Protein AF-B4X9J7-F1 (afdb_monomer)

Secondary structure (DSSP, 8-state):
----PPP--HHHHHHHHHHHHHHHHHHHHTT-HHHHHHHHHHHHTT-BTTTTB-SSSSGGGSHHHHTSGGGTTHHHHHHHHHHHHTT-TTS-HHHHHHHHHHHHHHHTT-

InterPro domains:
  IPR002016 Haem peroxidase [PF00141] (25-110)
  IPR002016 Haem peroxidase [PR00458] (33-47)
  IPR002016 Haem peroxidase [PR00458] (91-108)
  IPR002207 Class I peroxidase [PR00459] (12-32)
  IPR002207 Class I peroxidase [PR00459] (33-48)
  IPR002207 Class I peroxidase [PR00459] (51-61)
  IPR002207 Class I peroxidase [PR00459] (65-89)
  IPR002207 Class I peroxidase [PR00459] (90-108)
  IPR010255 Haem peroxidase superfamily [SSF48113] (8-109)
  IPR019794 Peroxidase, active site [PS00436] (33-44)
  IPR044831 Heme-binding peroxidase Ccp1-like [PTHR31356] (9-110)

Mean predicted aligned error: 2.13 Å

Organism: Arnebia euchroma (NCBI:txid373122)

Solvent-accessible surface area (backbone atoms only — not comparable to full-atom values): 6336 Å² total; per-residue (Å²): 134,85,90,82,82,82,88,74,56,72,67,55,53,56,47,50,57,54,48,52,56,52,47,46,53,50,34,62,76,65,71,38,28,72,52,31,31,47,46,26,47,62,30,36,69,52,50,38,84,90,79,69,41,70,26,58,71,42,56,62,80,38,70,74,54,42,65,37,78,92,36,66,71,46,65,56,45,50,64,70,44,42,78,61,47,68,76,39,77,85,58,50,59,24,58,51,41,45,48,39,18,54,41,24,42,46,77,72,74,96

Sequence (110 aa):
MGKSYPTVSEEYLKAIDKAKRKLRGLIAEKNCAPLMLRLGWHSAGTYDQATKTGGPFGTMRLKSELGHGANSGVDIAIRLLEPIKEQFPTISYADFYQLAGVVAVEVTGG

Radius of gyration: 14.02 Å; Cα contacts (8 Å, |Δi|>4): 116; chains: 1; bounding box: 38×29×34 Å

Foldseek 3Di:
DDDDDDDDDPVQVVLLVVLLVVLLVLCVVVVCLVLLLVLLCLQAVQADPVVRDGGLQLCCCPPVNCPPPSNVPNVVVCVSCVVSVVVRVPDGSSVSSNSSSVSSVVSVPD

Structure (mmCIF, N/CA/C/O backbone):
data_AF-B4X9J7-F1
#
_entry.id   AF-B4X9J7-F1
#
loop_
_atom_site.group_PDB
_atom_site.id
_atom_site.type_symbol
_atom_site.label_atom_id
_atom_site.label_alt_id
_atom_site.label_comp_id
_atom_site.label_asym_id
_atom_site.label_entity_id
_atom_site.label_seq_id
_atom_site.pdbx_PDB_ins_code
_atom_site.Cartn_x
_atom_site.Cartn_y
_atom_site.Cartn_z
_atom_site.occupancy
_atom_site.B_iso_or_equiv
_atom_site.auth_seq_id
_atom_site.auth_comp_id
_atom_site.auth_asym_id
_atom_site.auth_atom_id
_atom_site.pdbx_PDB_model_num
ATOM 1 N N . MET A 1 1 ? 19.877 -2.628 14.778 1.00 62.12 1 MET A N 1
ATOM 2 C CA . MET A 1 1 ? 19.208 -1.399 15.267 1.00 62.12 1 MET A CA 1
ATOM 3 C C . MET A 1 1 ? 17.717 -1.697 15.382 1.00 62.12 1 MET A C 1
ATOM 5 O O . MET A 1 1 ? 17.168 -2.233 14.425 1.00 62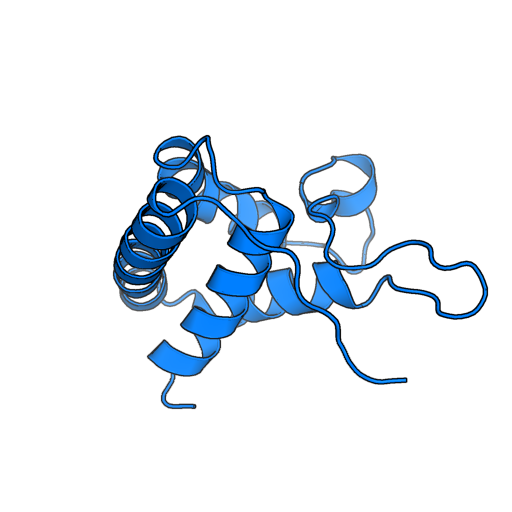.12 1 MET A O 1
ATOM 9 N N . GLY A 1 2 ? 17.099 -1.468 16.544 1.00 87.94 2 GLY A N 1
ATOM 10 C CA . GLY A 1 2 ? 15.670 -1.744 16.760 1.00 87.94 2 GLY A CA 1
ATOM 11 C C . GLY A 1 2 ? 14.765 -0.795 15.968 1.00 87.94 2 GLY A C 1
ATOM 12 O O . GLY A 1 2 ? 15.197 0.286 15.568 1.00 87.94 2 GLY A O 1
ATOM 13 N N . LYS A 1 3 ? 13.518 -1.204 15.711 1.00 94.06 3 LYS A N 1
ATOM 14 C CA . LYS A 1 3 ? 12.501 -0.331 15.106 1.00 94.06 3 LYS A CA 1
ATOM 15 C C . LYS A 1 3 ? 11.981 0.646 16.167 1.00 94.06 3 LYS A C 1
ATOM 17 O O . LYS A 1 3 ? 11.686 0.226 17.279 1.00 94.06 3 LYS A O 1
ATOM 22 N N . SER A 1 4 ? 11.852 1.921 15.807 1.00 97.38 4 SER A N 1
ATOM 23 C CA . SER A 1 4 ? 11.126 2.931 16.583 1.00 97.38 4 SER A CA 1
ATOM 24 C C . SER A 1 4 ? 9.952 3.395 15.730 1.00 97.38 4 SER A C 1
ATOM 26 O O . SER A 1 4 ? 10.157 4.048 14.706 1.00 97.38 4 SER A O 1
ATOM 28 N N . TYR A 1 5 ? 8.744 2.949 16.070 1.00 97.69 5 TYR A N 1
ATOM 29 C CA . TYR A 1 5 ? 7.545 3.246 15.287 1.00 97.69 5 TYR A CA 1
ATOM 30 C C . TYR A 1 5 ? 7.013 4.647 15.630 1.00 97.69 5 TYR A C 1
ATOM 32 O O . TYR A 1 5 ? 7.034 5.022 16.803 1.00 97.69 5 TYR A O 1
ATOM 40 N N . PRO A 1 6 ? 6.539 5.429 14.643 1.00 97.50 6 PRO A N 1
ATOM 41 C CA . PRO A 1 6 ? 5.976 6.749 14.900 1.00 97.50 6 PRO A CA 1
ATOM 42 C C . PRO A 1 6 ? 4.619 6.649 15.606 1.00 97.50 6 PRO A C 1
ATOM 44 O O . PRO A 1 6 ? 3.835 5.733 15.351 1.00 97.50 6 PRO A O 1
ATOM 47 N N . THR A 1 7 ? 4.310 7.636 16.444 1.00 98.19 7 THR A N 1
ATOM 48 C CA . THR A 1 7 ? 2.957 7.819 16.979 1.00 98.19 7 THR A CA 1
ATOM 49 C C . THR A 1 7 ? 2.056 8.418 15.901 1.00 98.19 7 THR A C 1
ATOM 51 O O . THR A 1 7 ? 2.441 9.367 15.219 1.00 98.19 7 THR A O 1
ATOM 54 N N . VAL A 1 8 ? 0.838 7.895 15.773 1.00 98.25 8 VAL A N 1
ATOM 55 C CA . VAL A 1 8 ? -0.220 8.431 14.903 1.00 98.25 8 VAL A CA 1
ATOM 56 C C . VAL A 1 8 ? -1.457 8.767 15.735 1.00 98.25 8 VAL A C 1
ATOM 58 O O . VAL A 1 8 ? -1.575 8.333 16.881 1.00 98.25 8 VAL A O 1
ATOM 61 N N . SER A 1 9 ? -2.382 9.552 15.183 1.00 98.50 9 SER A N 1
ATOM 62 C CA . SER A 1 9 ? -3.618 9.909 15.886 1.00 98.50 9 SER A CA 1
ATOM 63 C C . SER A 1 9 ? -4.543 8.701 16.074 1.00 98.50 9 SER A C 1
ATOM 65 O O . SER A 1 9 ? -4.520 7.742 15.298 1.00 98.50 9 SER A O 1
ATOM 67 N N . GLU A 1 10 ? -5.435 8.767 17.064 1.00 98.38 10 GLU A N 1
ATOM 68 C CA . GLU A 1 10 ? -6.483 7.750 17.238 1.00 98.38 10 GLU A CA 1
ATOM 69 C C . GLU A 1 10 ? -7.388 7.615 16.009 1.00 98.38 10 GLU A C 1
ATOM 71 O O . GLU A 1 10 ? -7.883 6.530 15.703 1.00 98.38 10 GLU A O 1
ATOM 76 N N . GLU A 1 11 ? -7.624 8.719 15.301 1.00 98.25 11 GLU A N 1
ATOM 77 C CA . GLU A 1 11 ? -8.398 8.720 14.063 1.00 98.25 11 GLU A CA 1
ATOM 78 C C . GLU A 1 11 ? -7.710 7.885 12.979 1.00 98.25 11 GLU A C 1
ATOM 80 O O . GLU A 1 11 ? -8.375 7.096 12.303 1.00 98.25 11 GLU A O 1
ATOM 85 N N . TYR A 1 12 ? -6.382 7.988 12.867 1.00 98.62 12 TYR A N 1
ATOM 86 C CA . TYR A 1 12 ? -5.595 7.183 11.938 1.00 98.62 12 TYR A CA 1
ATOM 87 C C . TYR A 1 12 ? -5.706 5.690 12.261 1.00 98.62 12 TYR A C 1
ATOM 89 O O . TYR A 1 12 ? -5.968 4.882 11.371 1.00 98.62 12 TYR A O 1
ATOM 97 N N . LEU A 1 13 ? -5.589 5.317 13.540 1.00 98.50 13 LEU A N 1
ATOM 98 C CA . LEU A 1 13 ? -5.744 3.926 13.985 1.00 98.50 13 LEU A CA 1
ATOM 99 C C . LEU A 1 13 ? -7.144 3.382 13.656 1.00 98.50 13 LEU A C 1
ATOM 101 O O . LEU A 1 13 ? -7.280 2.323 13.042 1.00 98.50 13 LEU A O 1
ATOM 105 N N . LYS A 1 14 ? -8.196 4.153 13.964 1.00 98.56 14 LYS A N 1
ATOM 106 C CA . LYS A 1 14 ? -9.585 3.793 13.624 1.00 98.56 14 LYS A CA 1
ATOM 107 C C . LYS A 1 14 ? -9.785 3.661 12.110 1.00 98.56 14 LYS A C 1
ATOM 109 O O . LYS A 1 14 ? -10.566 2.811 11.670 1.00 98.56 14 LYS A O 1
ATOM 114 N N . ALA A 1 15 ? -9.112 4.489 11.310 1.00 98.69 15 ALA A N 1
ATOM 115 C CA . ALA A 1 15 ? -9.136 4.395 9.855 1.00 98.69 15 ALA A CA 1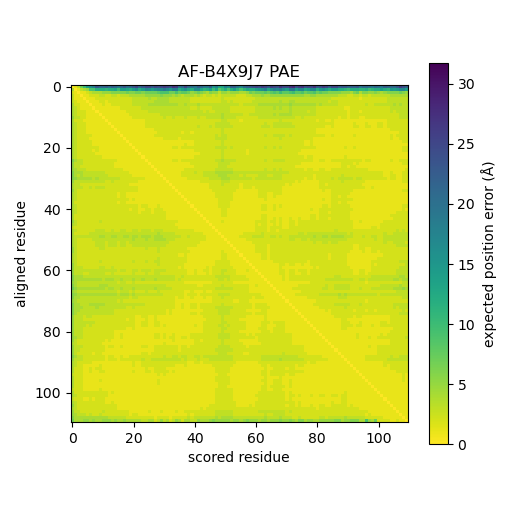
ATOM 116 C C . ALA A 1 15 ? -8.459 3.103 9.369 1.00 98.69 15 ALA A C 1
ATOM 118 O O . ALA A 1 15 ? -9.058 2.396 8.558 1.00 98.69 15 ALA A O 1
ATOM 119 N N . ILE A 1 16 ? -7.288 2.743 9.909 1.00 98.75 16 ILE A N 1
ATOM 120 C CA . ILE A 1 16 ? -6.580 1.489 9.598 1.00 98.75 16 ILE A CA 1
ATOM 121 C C . ILE A 1 16 ? -7.466 0.269 9.880 1.00 98.75 16 ILE A C 1
ATOM 123 O O . ILE A 1 16 ? -7.609 -0.592 9.013 1.00 98.75 16 ILE A O 1
ATOM 127 N N . ASP A 1 17 ? -8.153 0.219 11.024 1.00 98.69 17 ASP A N 1
ATOM 128 C CA . ASP A 1 17 ? -9.047 -0.902 11.354 1.00 98.69 17 ASP A CA 1
ATOM 129 C C . ASP A 1 17 ? -10.236 -1.019 10.389 1.00 98.69 17 ASP A C 1
ATOM 131 O O . ASP A 1 17 ? -10.654 -2.114 9.991 1.00 98.69 17 ASP A O 1
ATOM 135 N N . LYS A 1 18 ? -10.821 0.121 10.001 1.00 98.81 18 LYS A N 1
ATOM 136 C CA . LYS A 1 18 ? -11.898 0.167 9.000 1.00 98.81 18 LYS A CA 1
ATOM 137 C C . LYS A 1 18 ? -11.390 -0.260 7.620 1.00 98.81 18 LYS A C 1
ATOM 139 O O . LYS A 1 18 ? -12.066 -1.059 6.968 1.00 98.81 18 LYS A O 1
ATOM 144 N N . ALA A 1 19 ? -10.212 0.206 7.212 1.00 98.81 19 ALA A N 1
ATOM 145 C CA . ALA A 1 19 ? -9.569 -0.181 5.963 1.00 98.81 19 ALA A CA 1
ATOM 146 C C . ALA A 1 19 ? -9.273 -1.683 5.935 1.00 98.81 19 ALA A C 1
ATOM 148 O O . ALA A 1 19 ? -9.661 -2.352 4.980 1.00 98.81 19 ALA A O 1
ATOM 149 N N . LYS A 1 20 ? -8.714 -2.243 7.017 1.00 98.88 20 LYS A N 1
ATOM 150 C CA . LYS A 1 20 ? -8.419 -3.679 7.143 1.00 98.88 20 LYS A CA 1
ATOM 151 C C . LYS A 1 20 ? -9.660 -4.539 6.893 1.00 98.88 20 LYS A C 1
ATOM 153 O O . LYS A 1 20 ? -9.604 -5.501 6.133 1.00 98.88 20 LYS A O 1
ATOM 158 N N . ARG A 1 21 ? -10.808 -4.181 7.484 1.00 98.75 21 ARG A N 1
ATOM 159 C CA . ARG A 1 21 ? -12.082 -4.898 7.265 1.00 98.75 21 ARG A CA 1
ATOM 160 C C . ARG A 1 21 ? -12.556 -4.834 5.812 1.00 98.75 21 ARG A C 1
ATOM 162 O O . ARG A 1 21 ? -12.966 -5.857 5.275 1.00 98.75 21 ARG A O 1
ATOM 169 N N . LYS A 1 22 ? -12.481 -3.663 5.171 1.00 98.88 22 LYS A N 1
ATOM 170 C CA . LYS A 1 22 ? -12.869 -3.513 3.757 1.00 98.88 22 LYS A CA 1
ATOM 171 C C . LYS A 1 22 ? -11.927 -4.267 2.818 1.00 98.88 22 LYS A C 1
ATOM 173 O O . LYS A 1 22 ? -12.400 -4.915 1.891 1.00 98.88 22 LYS A O 1
ATOM 178 N N . LEU A 1 23 ? -10.623 -4.233 3.095 1.00 98.88 23 LEU A N 1
ATOM 179 C CA . LEU A 1 23 ? -9.616 -4.988 2.351 1.00 98.88 23 LEU A CA 1
ATOM 180 C C . LEU A 1 23 ? -9.879 -6.492 2.430 1.00 98.88 23 LEU A C 1
ATOM 182 O O . LEU A 1 23 ? -9.858 -7.144 1.396 1.00 98.88 23 LEU A O 1
ATOM 186 N N . ARG A 1 24 ? -10.213 -7.038 3.609 1.00 98.81 24 ARG A N 1
ATOM 187 C CA . ARG A 1 24 ? -10.570 -8.464 3.737 1.00 98.81 24 ARG A CA 1
ATOM 188 C C . ARG A 1 24 ? -11.720 -8.851 2.813 1.00 98.81 24 ARG A C 1
ATOM 190 O O . ARG A 1 24 ? -11.603 -9.829 2.084 1.00 98.81 24 ARG A O 1
ATOM 197 N N . GLY A 1 25 ? -12.796 -8.059 2.829 1.00 98.56 25 GLY A N 1
ATOM 198 C CA . GLY A 1 25 ? -13.962 -8.281 1.973 1.00 98.56 25 GLY A CA 1
ATOM 199 C C . GLY A 1 25 ? -13.596 -8.265 0.491 1.00 98.56 25 GLY A C 1
ATOM 200 O O . GLY A 1 25 ? -13.843 -9.243 -0.205 1.00 98.56 25 GLY A O 1
ATOM 201 N N . LEU A 1 26 ? -12.931 -7.198 0.031 1.00 98.69 26 LEU A N 1
ATOM 202 C CA . LEU A 1 26 ? -12.519 -7.066 -1.370 1.00 98.69 26 LEU A CA 1
ATOM 203 C C . LEU A 1 26 ? -11.601 -8.208 -1.815 1.00 98.69 26 LEU A C 1
ATOM 205 O O . LEU A 1 26 ? -11.812 -8.788 -2.876 1.00 98.69 26 LEU A O 1
ATOM 209 N N . ILE A 1 27 ? -10.563 -8.500 -1.030 1.00 98.81 27 ILE A N 1
ATOM 210 C CA . ILE A 1 27 ? -9.508 -9.433 -1.429 1.00 98.81 27 ILE A CA 1
ATOM 211 C C . ILE A 1 27 ? -10.054 -10.861 -1.525 1.00 98.81 27 ILE A C 1
ATOM 213 O O . ILE A 1 27 ? -9.723 -11.567 -2.480 1.00 98.81 27 ILE A O 1
ATOM 217 N N . ALA A 1 28 ? -10.916 -11.259 -0.584 1.00 98.50 28 ALA A N 1
ATOM 218 C CA . ALA A 1 28 ? -11.591 -12.551 -0.620 1.00 98.50 28 ALA A CA 1
ATOM 219 C C . ALA A 1 28 ? -12.601 -12.634 -1.778 1.00 98.50 28 ALA A C 1
ATOM 221 O O . ALA A 1 28 ? -12.566 -13.586 -2.552 1.00 98.50 28 ALA A O 1
ATOM 222 N N . GLU A 1 29 ? -13.456 -11.619 -1.947 1.00 98.44 29 GLU A N 1
ATOM 223 C CA . GLU A 1 29 ? -14.498 -11.605 -2.984 1.00 98.44 29 GLU A CA 1
ATOM 224 C C . GLU A 1 29 ? -13.909 -11.626 -4.403 1.00 98.44 29 GLU A C 1
ATOM 226 O O . GLU A 1 29 ? -14.412 -12.321 -5.283 1.00 98.44 29 GLU A O 1
ATOM 231 N N . LYS A 1 30 ? -12.829 -10.871 -4.640 1.00 98.19 30 LYS A N 1
ATOM 232 C CA . LYS A 1 30 ? -12.184 -10.775 -5.959 1.00 98.19 30 LYS A CA 1
ATOM 233 C C . LYS A 1 30 ? -11.127 -11.848 -6.207 1.00 98.19 30 LYS A C 1
ATOM 235 O O . LYS A 1 30 ? -10.530 -11.840 -7.281 1.00 98.19 30 LYS A O 1
ATOM 240 N N . ASN A 1 31 ? -10.874 -12.732 -5.239 1.00 98.12 31 ASN A N 1
ATOM 241 C CA . ASN A 1 31 ? -9.827 -13.753 -5.301 1.00 98.12 31 ASN A CA 1
ATOM 242 C C . ASN A 1 31 ? -8.466 -13.186 -5.766 1.00 98.12 31 ASN A C 1
ATOM 244 O O . ASN A 1 31 ? -7.800 -13.733 -6.645 1.00 98.12 31 ASN A O 1
ATOM 248 N N . CYS A 1 32 ? -8.075 -12.031 -5.220 1.00 98.56 32 CYS A N 1
ATOM 249 C CA . CYS A 1 32 ? -6.922 -11.261 -5.702 1.00 98.56 32 CYS A CA 1
ATOM 250 C C . CYS A 1 32 ? -5.770 -11.170 -4.689 1.00 98.56 32 CYS A C 1
ATOM 252 O O . CYS A 1 32 ? -4.845 -10.377 -4.881 1.00 98.56 32 CYS A O 1
ATOM 254 N N . ALA A 1 33 ? -5.782 -11.999 -3.638 1.00 98.81 33 ALA A N 1
ATOM 255 C CA . ALA A 1 33 ? -4.742 -12.024 -2.606 1.00 98.81 33 ALA A CA 1
ATOM 256 C C . ALA A 1 33 ? -3.308 -12.137 -3.169 1.00 98.81 33 ALA A C 1
ATOM 258 O O . ALA A 1 33 ? -2.475 -11.310 -2.784 1.00 98.81 33 ALA A O 1
ATOM 259 N N . PRO A 1 34 ? -2.994 -13.028 -4.138 1.00 98.81 34 PRO A N 1
ATOM 260 C CA . PRO A 1 34 ? -1.637 -13.112 -4.687 1.00 98.81 34 PRO A CA 1
ATOM 261 C C . PRO A 1 34 ? -1.158 -11.797 -5.316 1.00 98.81 34 PRO A C 1
ATOM 263 O O . PRO A 1 34 ? 0.005 -11.419 -5.182 1.00 98.81 34 PRO A O 1
ATOM 266 N N . LEU A 1 35 ? -2.065 -11.064 -5.968 1.00 98.69 35 LEU A N 1
ATOM 267 C CA . LEU A 1 35 ? -1.750 -9.792 -6.609 1.00 98.69 35 LEU A CA 1
ATOM 268 C C . LEU A 1 35 ? -1.529 -8.669 -5.581 1.00 98.69 35 LEU A C 1
ATOM 270 O O . LEU A 1 35 ? -0.632 -7.847 -5.765 1.00 98.69 35 LEU A O 1
ATOM 274 N N . MET A 1 36 ? -2.289 -8.653 -4.481 1.00 98.81 36 MET A N 1
ATOM 275 C CA . MET A 1 36 ? -2.104 -7.682 -3.393 1.00 98.81 36 MET A CA 1
ATOM 276 C C . MET A 1 36 ? -0.812 -7.928 -2.613 1.00 98.81 36 MET A C 1
ATOM 278 O O . MET A 1 36 ? -0.086 -6.981 -2.304 1.00 98.81 36 MET A O 1
ATOM 282 N N . LEU A 1 37 ? -0.474 -9.196 -2.365 1.00 98.88 37 LEU A N 1
ATOM 283 C CA . LEU A 1 37 ? 0.817 -9.563 -1.790 1.00 98.88 37 LEU A CA 1
ATOM 284 C C . LEU A 1 37 ? 1.968 -9.153 -2.718 1.00 98.88 37 LEU A C 1
ATOM 286 O O . LEU A 1 37 ? 2.942 -8.557 -2.257 1.00 98.88 37 LEU A O 1
ATOM 290 N N . ARG A 1 38 ? 1.833 -9.385 -4.033 1.00 98.81 38 ARG A N 1
ATOM 291 C CA . ARG A 1 38 ? 2.814 -8.931 -5.029 1.00 98.81 38 ARG A CA 1
ATOM 292 C C . ARG A 1 38 ? 2.982 -7.410 -5.013 1.00 98.81 38 ARG A C 1
ATOM 294 O O . ARG A 1 38 ? 4.116 -6.946 -5.041 1.00 98.81 38 ARG A O 1
ATOM 301 N N . LEU A 1 39 ? 1.899 -6.635 -4.936 1.00 98.81 39 LEU A N 1
ATOM 302 C CA . LEU A 1 39 ? 1.977 -5.175 -4.805 1.00 98.81 39 LEU A CA 1
ATOM 303 C C . LEU A 1 39 ? 2.773 -4.768 -3.555 1.00 98.81 39 LEU A C 1
ATOM 305 O O . LEU A 1 39 ? 3.677 -3.936 -3.657 1.00 98.81 39 LEU A O 1
ATOM 309 N N . GLY A 1 40 ? 2.467 -5.363 -2.397 1.00 98.75 40 GLY A N 1
ATOM 310 C CA . GLY A 1 40 ? 3.186 -5.101 -1.146 1.00 98.75 40 GLY A CA 1
ATOM 311 C C . GLY A 1 40 ? 4.680 -5.423 -1.252 1.00 98.75 40 GLY A C 1
ATOM 312 O O . GLY A 1 40 ? 5.513 -4.591 -0.883 1.00 98.75 40 GLY A O 1
ATOM 313 N N . TRP A 1 41 ? 5.011 -6.581 -1.835 1.00 98.81 41 TRP A N 1
ATOM 314 C CA . TRP A 1 41 ? 6.383 -7.028 -2.091 1.00 98.81 41 TRP A CA 1
ATOM 315 C C . TRP A 1 41 ? 7.139 -6.088 -3.035 1.00 98.81 41 TRP A C 1
ATOM 317 O O . TRP A 1 41 ? 8.185 -5.566 -2.661 1.00 98.81 41 TRP A O 1
ATOM 327 N N . HIS A 1 42 ? 6.601 -5.816 -4.227 1.00 98.81 42 HIS A N 1
ATOM 328 C CA . HIS A 1 42 ? 7.253 -4.956 -5.220 1.00 98.81 42 HIS A CA 1
ATOM 32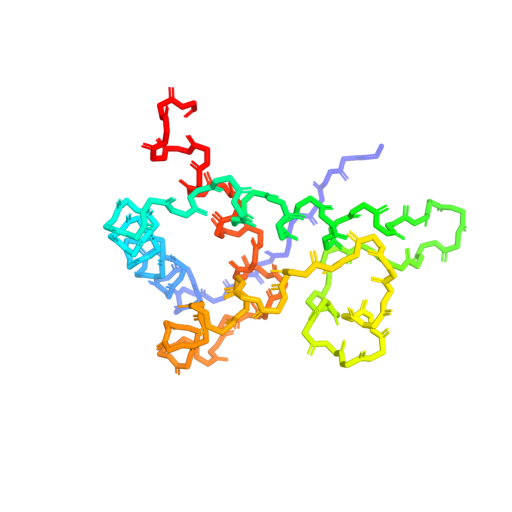9 C C . HIS A 1 42 ? 7.431 -3.525 -4.706 1.00 98.81 42 HIS A C 1
ATOM 331 O O . HIS A 1 42 ? 8.444 -2.897 -4.993 1.00 98.81 42 HIS A O 1
ATOM 337 N N . SER A 1 43 ? 6.476 -3.022 -3.916 1.00 98.69 43 SER A N 1
ATOM 338 C CA . SER A 1 43 ? 6.590 -1.694 -3.305 1.00 98.69 43 SER A CA 1
ATOM 339 C C . SER A 1 43 ? 7.730 -1.630 -2.286 1.00 98.69 43 SER A C 1
ATOM 341 O O . SER A 1 43 ? 8.399 -0.611 -2.184 1.00 98.69 43 SER A O 1
ATOM 343 N N . ALA A 1 44 ? 7.954 -2.692 -1.507 1.00 98.81 44 ALA A N 1
ATOM 344 C CA . ALA A 1 44 ? 8.989 -2.716 -0.474 1.00 98.81 44 ALA A CA 1
ATOM 345 C C . ALA A 1 44 ? 10.378 -3.091 -1.015 1.00 98.81 44 ALA A C 1
ATOM 347 O O . ALA A 1 44 ? 11.389 -2.583 -0.529 1.00 98.81 44 ALA A O 1
ATOM 348 N N . GLY A 1 45 ? 10.427 -3.970 -2.018 1.00 98.62 45 GLY A N 1
ATOM 349 C CA . GLY A 1 45 ? 11.647 -4.584 -2.546 1.00 98.62 45 GLY A CA 1
ATOM 350 C C . GLY A 1 45 ? 12.584 -3.641 -3.302 1.00 98.62 45 GLY A C 1
ATOM 351 O O . GLY A 1 45 ? 13.652 -4.068 -3.723 1.00 98.62 45 GLY A O 1
ATOM 352 N N . THR A 1 46 ? 12.215 -2.369 -3.467 1.00 98.62 46 THR A N 1
ATOM 353 C CA . THR A 1 46 ? 13.079 -1.337 -4.058 1.00 98.62 46 THR A CA 1
ATOM 354 C C . THR A 1 46 ? 14.032 -0.698 -3.044 1.00 98.62 46 THR A C 1
ATOM 356 O O . THR A 1 46 ? 14.847 0.132 -3.438 1.00 98.62 46 THR A O 1
ATOM 359 N N . TYR A 1 47 ? 13.933 -1.042 -1.752 1.00 98.69 47 TYR A N 1
ATOM 360 C CA . TYR A 1 47 ? 14.772 -0.447 -0.713 1.00 98.69 47 TYR A CA 1
ATOM 361 C C . TYR A 1 47 ? 16.247 -0.834 -0.865 1.00 98.69 47 TYR A C 1
ATOM 363 O O . TYR A 1 47 ? 16.594 -2.014 -0.821 1.00 98.69 47 TYR A O 1
ATOM 371 N N . ASP A 1 48 ? 17.113 0.174 -0.932 1.00 98.62 48 ASP A N 1
ATOM 372 C CA . ASP A 1 48 ? 18.560 0.015 -0.835 1.00 98.62 48 ASP A CA 1
ATOM 373 C C . ASP A 1 48 ? 19.080 0.547 0.507 1.00 98.62 48 ASP A C 1
ATOM 375 O O . ASP A 1 48 ? 18.868 1.704 0.877 1.00 98.62 48 ASP A O 1
ATOM 379 N N . GLN A 1 49 ? 19.813 -0.294 1.239 1.00 97.88 49 GLN A N 1
ATOM 380 C CA . GLN A 1 49 ? 20.330 0.052 2.561 1.00 97.88 49 GLN A CA 1
ATOM 381 C C . GLN A 1 49 ? 21.455 1.092 2.505 1.00 97.88 49 GLN A C 1
ATOM 383 O O . GLN A 1 49 ? 21.564 1.905 3.428 1.00 97.88 49 GLN A O 1
ATOM 388 N N . ALA A 1 50 ? 22.295 1.062 1.466 1.00 98.25 50 ALA A N 1
ATOM 389 C CA . ALA A 1 50 ? 23.463 1.935 1.374 1.00 98.25 50 ALA A CA 1
ATOM 390 C C . ALA A 1 50 ? 23.050 3.395 1.144 1.00 98.25 50 ALA A C 1
ATOM 392 O O . ALA A 1 50 ? 23.538 4.299 1.823 1.00 98.25 50 ALA A O 1
ATOM 393 N N . THR A 1 51 ? 22.107 3.613 0.229 1.00 98.50 51 THR A N 1
ATOM 394 C CA . THR A 1 51 ? 21.607 4.946 -0.133 1.00 98.50 51 THR A CA 1
ATOM 395 C C . THR A 1 51 ? 20.360 5.363 0.644 1.00 98.50 51 THR A C 1
ATOM 397 O O . THR A 1 51 ? 20.023 6.545 0.650 1.00 98.50 51 THR A O 1
ATOM 400 N N . LYS A 1 52 ? 19.688 4.423 1.326 1.00 98.31 52 LYS A N 1
ATOM 401 C CA . LYS A 1 52 ? 18.392 4.626 2.001 1.00 98.31 52 LYS A CA 1
ATOM 402 C C . LYS A 1 52 ? 17.304 5.132 1.045 1.00 98.31 52 LYS A C 1
ATOM 404 O O . LYS A 1 52 ? 16.457 5.934 1.436 1.00 98.31 52 LYS A O 1
ATOM 409 N N . THR A 1 53 ? 17.348 4.682 -0.206 1.00 98.69 53 THR A N 1
ATOM 410 C CA . THR A 1 53 ? 16.369 5.028 -1.245 1.00 98.69 53 THR A CA 1
ATOM 411 C C . THR A 1 53 ? 15.437 3.855 -1.537 1.00 98.69 53 THR A C 1
ATOM 413 O O . THR A 1 53 ? 15.695 2.732 -1.107 1.00 98.69 53 THR A O 1
ATOM 416 N N . GLY A 1 54 ? 14.329 4.124 -2.233 1.00 98.56 54 GLY A N 1
ATOM 417 C CA . GLY A 1 54 ?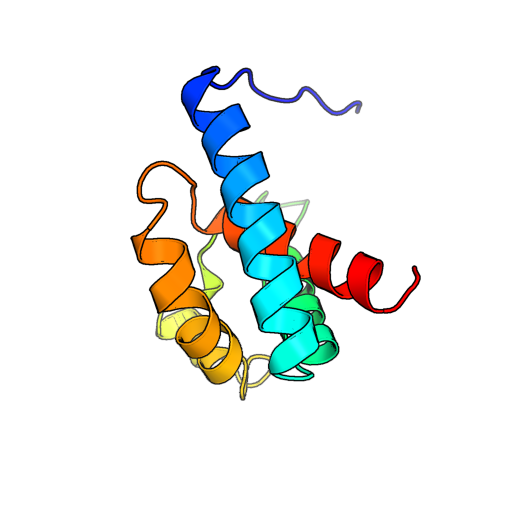 13.282 3.133 -2.492 1.00 98.56 54 GLY A CA 1
ATOM 418 C C . GLY A 1 54 ? 12.568 2.681 -1.217 1.00 98.56 54 GLY A C 1
ATOM 419 O O . GLY A 1 54 ? 12.652 3.337 -0.182 1.00 98.56 54 GLY A O 1
ATOM 420 N N . GLY A 1 55 ? 11.862 1.557 -1.284 1.00 98.69 55 GLY A N 1
ATOM 421 C CA . GLY A 1 55 ? 11.111 0.987 -0.171 1.00 98.69 55 GLY A CA 1
ATOM 422 C C . GLY A 1 55 ? 9.625 1.355 -0.164 1.00 98.69 55 GLY A C 1
ATOM 423 O O . GLY A 1 55 ? 9.134 2.037 -1.066 1.00 98.69 55 GLY A O 1
ATOM 424 N N . PRO A 1 56 ? 8.884 0.898 0.864 1.00 98.69 56 PRO A N 1
ATOM 425 C CA . PRO A 1 56 ? 7.423 0.864 0.875 1.00 98.69 56 PRO A CA 1
ATOM 426 C C . PRO A 1 56 ? 6.793 2.236 1.162 1.00 98.69 56 PRO A C 1
ATOM 428 O O . PRO A 1 56 ? 6.015 2.389 2.095 1.00 98.69 56 PRO A O 1
ATOM 431 N N . PHE A 1 57 ? 7.104 3.243 0.348 1.00 98.69 57 PHE A N 1
ATOM 432 C CA . PHE A 1 57 ? 6.703 4.641 0.548 1.00 98.69 57 PHE A CA 1
ATOM 433 C C . PHE A 1 57 ? 5.618 5.106 -0.442 1.00 98.69 57 PHE A C 1
ATOM 435 O O . PHE A 1 57 ? 5.439 6.296 -0.693 1.00 98.69 57 PHE A O 1
ATOM 442 N N . GLY A 1 58 ? 4.855 4.158 -1.002 1.00 98.31 58 GLY A N 1
ATOM 443 C CA . GLY A 1 58 ? 3.674 4.422 -1.836 1.00 98.31 58 GLY A CA 1
ATOM 444 C C . GLY A 1 58 ? 3.972 4.875 -3.270 1.00 98.31 58 GLY A C 1
ATOM 445 O O . GLY A 1 58 ? 3.053 5.271 -3.992 1.00 98.31 58 GLY A O 1
ATOM 446 N N . THR A 1 59 ? 5.231 4.834 -3.709 1.00 98.62 59 THR A N 1
ATOM 447 C CA . THR A 1 59 ? 5.671 5.294 -5.037 1.00 98.62 59 THR A CA 1
ATOM 448 C C . THR A 1 59 ? 5.172 4.409 -6.181 1.00 98.62 59 THR A C 1
ATOM 450 O O . THR A 1 59 ? 4.946 4.927 -7.268 1.00 98.62 59 THR A O 1
ATOM 453 N N . MET A 1 60 ? 4.821 3.146 -5.907 1.00 98.25 60 MET A N 1
ATOM 454 C CA . MET A 1 60 ? 4.301 2.180 -6.888 1.00 98.25 60 MET A CA 1
ATOM 455 C C . MET A 1 60 ? 3.065 2.653 -7.679 1.00 98.25 60 MET A C 1
ATOM 457 O O . MET A 1 60 ? 2.751 2.094 -8.718 1.00 98.25 60 MET A O 1
ATOM 461 N N . ARG A 1 61 ? 2.351 3.694 -7.232 1.00 97.25 61 ARG A N 1
ATOM 462 C CA . ARG A 1 61 ? 1.238 4.320 -7.982 1.00 97.25 61 ARG A CA 1
ATOM 463 C C . ARG A 1 61 ? 1.683 5.250 -9.116 1.00 97.25 61 ARG A C 1
ATOM 465 O O . ARG A 1 61 ? 0.866 5.667 -9.932 1.00 97.25 61 ARG A O 1
ATOM 472 N N . LEU A 1 62 ? 2.952 5.651 -9.126 1.00 98.12 62 LEU A N 1
ATOM 473 C CA . LEU A 1 62 ? 3.493 6.590 -10.098 1.00 98.12 62 LEU A CA 1
ATOM 474 C C . LEU A 1 62 ? 3.724 5.871 -11.427 1.00 98.12 62 LEU A C 1
ATOM 476 O O . LEU A 1 62 ? 4.281 4.776 -11.465 1.00 98.12 62 LEU A O 1
ATOM 480 N N . LYS A 1 63 ? 3.337 6.514 -12.535 1.00 97.38 63 LYS A N 1
ATOM 481 C CA . LYS A 1 63 ? 3.470 5.944 -13.887 1.00 97.38 63 LYS A CA 1
ATOM 482 C C . LYS A 1 63 ? 4.904 5.525 -14.223 1.00 97.38 63 LYS A C 1
ATOM 484 O O . LYS A 1 63 ? 5.083 4.535 -14.921 1.00 97.38 63 LYS A O 1
ATOM 489 N N . SER A 1 64 ? 5.903 6.258 -13.726 1.00 97.88 64 SER A N 1
ATOM 490 C CA . SER A 1 64 ? 7.318 5.922 -13.910 1.00 97.88 64 SER A CA 1
ATOM 491 C C . SER A 1 64 ? 7.660 4.557 -13.315 1.00 97.88 64 SER A C 1
ATOM 493 O O . SER A 1 64 ? 8.264 3.736 -13.993 1.00 97.88 64 SER A O 1
ATOM 495 N N . GLU A 1 65 ? 7.218 4.287 -12.086 1.00 98.44 65 GLU A N 1
ATOM 496 C CA . GLU A 1 65 ? 7.495 3.025 -11.400 1.00 98.44 65 GLU A CA 1
ATOM 497 C C . GLU A 1 65 ? 6.620 1.876 -11.920 1.00 98.44 65 GLU A C 1
ATOM 499 O O . GLU A 1 65 ? 7.113 0.762 -12.091 1.00 98.44 65 GLU A O 1
ATOM 504 N N . LEU A 1 66 ? 5.353 2.138 -12.263 1.00 97.38 66 LEU A N 1
ATOM 505 C CA . LEU A 1 66 ? 4.491 1.153 -12.934 1.00 97.38 66 LEU A CA 1
ATOM 506 C C . LEU A 1 66 ? 5.031 0.729 -14.303 1.00 97.38 66 LEU A C 1
ATOM 508 O O . LEU A 1 66 ? 4.812 -0.405 -14.717 1.00 97.38 66 LEU A O 1
ATOM 512 N N . GLY A 1 67 ? 5.736 1.627 -14.997 1.00 97.56 67 GLY A N 1
ATOM 513 C CA . GLY A 1 67 ? 6.350 1.353 -16.294 1.00 97.56 67 GLY A CA 1
ATOM 514 C C . GLY A 1 67 ? 7.543 0.393 -16.239 1.00 97.56 67 GLY A C 1
ATOM 515 O O . GLY A 1 67 ? 7.998 -0.063 -17.286 1.00 97.56 67 GLY A O 1
ATOM 516 N N . HIS A 1 68 ? 8.062 0.060 -15.052 1.00 98.50 68 HIS A N 1
ATOM 517 C CA . HIS A 1 68 ? 9.125 -0.933 -14.922 1.00 98.50 68 HIS A CA 1
ATOM 518 C C . HIS A 1 68 ? 8.610 -2.327 -15.311 1.00 98.50 68 HIS A C 1
ATOM 520 O O . HIS A 1 68 ? 7.587 -2.780 -14.802 1.00 98.50 68 HIS A O 1
ATOM 526 N N . GLY A 1 69 ? 9.356 -3.063 -16.143 1.00 98.50 69 GLY A N 1
ATOM 527 C CA . GLY A 1 69 ? 8.925 -4.378 -16.644 1.00 98.50 69 GLY A CA 1
ATOM 528 C C . GLY A 1 69 ? 8.567 -5.385 -15.542 1.00 98.50 69 GLY A C 1
ATOM 529 O O . GLY A 1 69 ? 7.573 -6.103 -15.661 1.00 98.50 69 GLY A O 1
ATOM 530 N N . ALA A 1 70 ? 9.298 -5.370 -14.421 1.00 98.31 70 ALA A N 1
ATOM 531 C CA . ALA A 1 70 ? 9.012 -6.206 -13.251 1.00 98.31 70 ALA A CA 1
ATOM 532 C C . ALA A 1 70 ? 7.627 -5.932 -12.628 1.00 98.31 70 ALA A C 1
ATOM 534 O O . ALA A 1 70 ? 7.047 -6.822 -12.008 1.00 98.31 70 ALA A O 1
ATOM 535 N N . ASN A 1 71 ? 7.070 -4.735 -12.822 1.00 98.62 71 ASN A N 1
ATOM 536 C CA . ASN A 1 71 ? 5.791 -4.294 -12.263 1.00 98.62 71 ASN A CA 1
ATOM 537 C C . ASN A 1 71 ? 4.607 -4.506 -13.221 1.00 98.62 71 ASN A C 1
ATOM 539 O O . ASN A 1 71 ? 3.487 -4.116 -12.900 1.00 98.62 71 ASN A O 1
ATOM 543 N N . SER A 1 72 ? 4.811 -5.180 -14.359 1.00 98.19 72 SER A N 1
ATOM 544 C CA . SER A 1 72 ? 3.736 -5.491 -15.313 1.00 98.19 72 SER A CA 1
ATOM 545 C C . SER A 1 72 ? 2.532 -6.135 -14.610 1.00 98.19 72 SER A C 1
ATOM 547 O O . SER A 1 72 ? 2.685 -7.138 -13.903 1.00 98.19 72 SER A O 1
ATOM 549 N N . GLY A 1 73 ? 1.343 -5.547 -14.766 1.00 97.75 73 GLY A N 1
ATOM 550 C CA . GLY A 1 73 ? 0.090 -5.999 -14.149 1.00 97.75 73 GLY A CA 1
ATOM 551 C C . GLY A 1 73 ? -0.166 -5.510 -12.715 1.00 97.75 73 GLY A C 1
ATOM 552 O O . GLY A 1 73 ? -1.248 -5.756 -12.184 1.00 97.75 73 GLY A O 1
ATOM 553 N N . VAL A 1 74 ? 0.778 -4.816 -12.0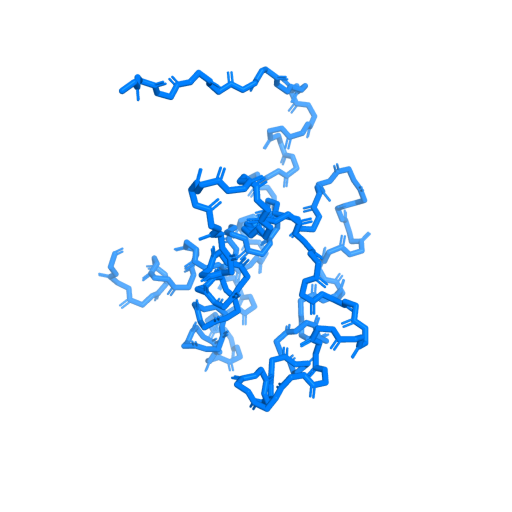64 1.00 98.38 74 VAL A N 1
ATOM 554 C CA . VAL A 1 74 ? 0.562 -4.221 -10.726 1.00 98.38 74 VAL A CA 1
ATOM 555 C C . VAL A 1 74 ? -0.456 -3.073 -10.777 1.00 98.38 74 VAL A C 1
ATOM 557 O O . VAL A 1 74 ? -1.175 -2.838 -9.808 1.00 98.38 74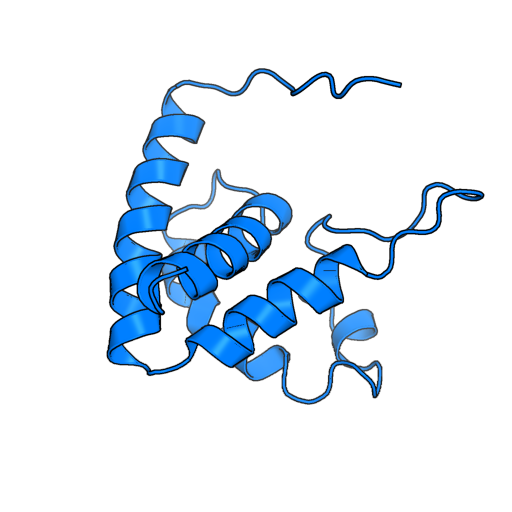 VAL A O 1
ATOM 560 N N . ASP A 1 75 ? -0.605 -2.416 -11.926 1.00 98.12 75 ASP A N 1
ATOM 561 C CA . ASP A 1 75 ? -1.636 -1.406 -12.181 1.00 98.12 75 ASP A CA 1
ATOM 56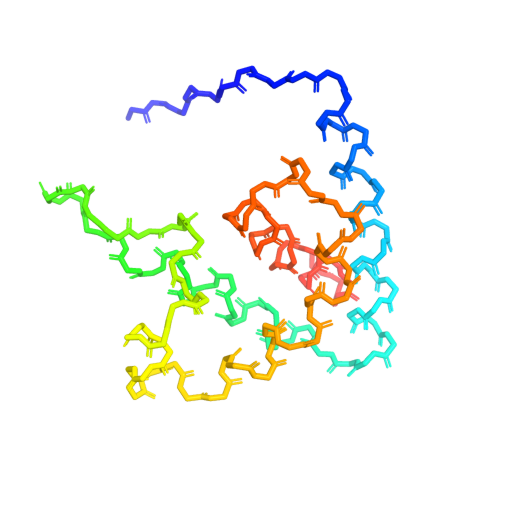2 C C . ASP A 1 75 ? -3.061 -1.941 -11.942 1.00 98.12 75 ASP A C 1
ATOM 564 O O . ASP A 1 75 ? -3.926 -1.205 -11.465 1.00 98.12 75 ASP A O 1
ATOM 568 N N . ILE A 1 76 ? -3.301 -3.234 -12.199 1.00 98.62 76 ILE A N 1
ATOM 569 C CA . ILE A 1 76 ? -4.578 -3.898 -11.903 1.00 98.62 76 ILE A CA 1
ATOM 570 C C . ILE A 1 76 ? -4.845 -3.882 -10.392 1.00 98.62 76 ILE A C 1
ATOM 572 O O . ILE A 1 76 ? -5.961 -3.574 -9.973 1.00 98.62 76 ILE A O 1
ATOM 576 N N . ALA A 1 77 ? -3.825 -4.168 -9.576 1.00 98.56 77 ALA A N 1
ATOM 577 C CA . ALA A 1 77 ? -3.928 -4.161 -8.118 1.00 98.56 77 ALA A CA 1
ATOM 578 C C . ALA A 1 77 ? -4.314 -2.770 -7.605 1.00 98.56 77 ALA A C 1
ATOM 580 O O . ALA A 1 77 ? -5.244 -2.629 -6.815 1.00 98.56 77 ALA A O 1
ATOM 581 N N . ILE A 1 78 ? -3.634 -1.739 -8.115 1.00 98.12 78 ILE A N 1
ATOM 582 C CA . ILE A 1 78 ? -3.866 -0.345 -7.726 1.00 98.12 78 ILE A CA 1
ATOM 583 C C . ILE A 1 78 ? -5.288 0.083 -8.087 1.00 98.12 78 ILE A C 1
ATOM 585 O O . ILE A 1 78 ? -6.002 0.581 -7.223 1.00 98.12 78 ILE A O 1
ATOM 589 N N . ARG A 1 79 ? -5.754 -0.198 -9.312 1.00 98.44 79 ARG A N 1
ATOM 590 C CA . ARG A 1 79 ? -7.133 0.129 -9.716 1.00 98.44 79 ARG A CA 1
ATOM 591 C C . ARG A 1 79 ? -8.197 -0.570 -8.868 1.00 98.44 79 ARG A C 1
ATOM 593 O O . ARG A 1 79 ? -9.239 0.022 -8.619 1.00 98.44 79 ARG A O 1
ATOM 600 N N . LEU A 1 80 ? -7.963 -1.813 -8.441 1.00 98.62 80 LEU A N 1
ATOM 601 C CA . LEU A 1 80 ? -8.890 -2.531 -7.554 1.00 98.62 80 LEU A CA 1
ATOM 602 C C . LEU A 1 80 ? -8.938 -1.919 -6.148 1.00 98.62 80 LEU A C 1
ATOM 604 O O . LEU A 1 80 ? -9.984 -1.933 -5.502 1.00 98.62 80 LEU A O 1
ATOM 608 N N . LEU A 1 81 ? -7.805 -1.405 -5.676 1.00 98.69 81 LEU A N 1
ATOM 609 C CA . LEU A 1 81 ? -7.645 -0.821 -4.349 1.00 98.69 81 LEU A CA 1
ATOM 610 C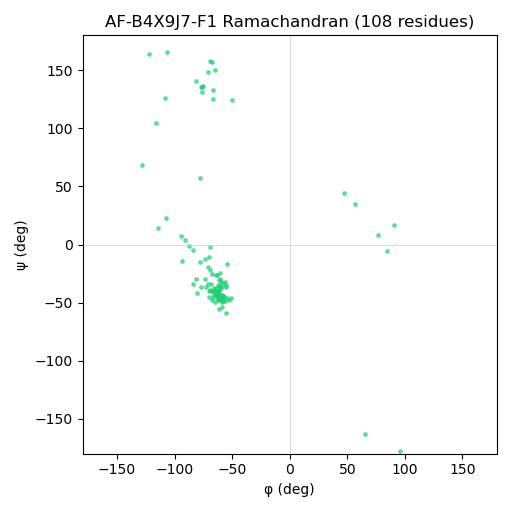 C . LEU A 1 81 ? -8.130 0.633 -4.258 1.00 98.69 81 LEU A C 1
ATOM 612 O O . LEU A 1 81 ? -8.584 1.044 -3.187 1.00 98.69 81 LEU A O 1
ATOM 616 N N . GLU A 1 82 ? -8.063 1.388 -5.356 1.00 98.50 82 GLU A N 1
ATOM 617 C CA . GLU A 1 82 ? -8.348 2.827 -5.398 1.00 98.50 82 GLU A CA 1
ATOM 618 C C . GLU A 1 82 ? -9.717 3.204 -4.797 1.00 98.50 82 GLU A C 1
ATOM 620 O O . GLU A 1 82 ? -9.741 4.040 -3.892 1.00 98.50 82 GLU A O 1
ATOM 625 N N . PRO A 1 83 ? -10.844 2.532 -5.128 1.00 98.62 83 PRO A N 1
ATOM 626 C CA . PRO A 1 83 ? -12.148 2.894 -4.562 1.00 98.62 83 PRO A CA 1
ATOM 627 C C . PRO A 1 83 ? -12.231 2.722 -3.039 1.00 98.62 83 PRO A C 1
ATOM 629 O O . PRO A 1 83 ? -13.035 3.374 -2.371 1.00 98.62 83 PRO A O 1
ATOM 632 N N . ILE A 1 84 ? -11.428 1.823 -2.456 1.00 98.69 84 ILE A N 1
ATOM 633 C CA . ILE A 1 84 ? -11.319 1.692 -0.997 1.00 98.69 84 ILE A CA 1
ATOM 634 C C . ILE A 1 84 ? -10.377 2.763 -0.454 1.00 98.69 84 ILE A C 1
ATOM 636 O O . ILE A 1 84 ? -10.688 3.370 0.569 1.00 98.69 84 ILE A O 1
ATOM 640 N N . LYS A 1 85 ? -9.254 3.029 -1.127 1.00 98.75 85 LYS A N 1
ATOM 641 C CA . LYS A 1 85 ? -8.286 4.047 -0.708 1.00 98.75 85 LYS A CA 1
ATOM 642 C C . LYS A 1 85 ? -8.894 5.452 -0.651 1.00 98.75 85 LYS A C 1
ATOM 644 O O . LYS A 1 85 ? -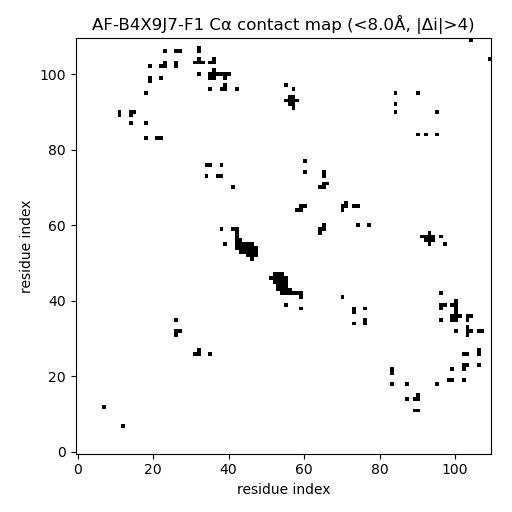8.580 6.195 0.282 1.00 98.75 85 LYS A O 1
ATOM 649 N N . GLU A 1 86 ? -9.777 5.799 -1.587 1.00 98.56 86 GLU A N 1
ATOM 650 C CA . GLU A 1 86 ? -10.510 7.075 -1.623 1.00 98.56 86 GLU A CA 1
ATOM 651 C C . GLU A 1 86 ? -11.388 7.291 -0.379 1.00 98.56 86 GLU A C 1
ATOM 653 O O . GLU A 1 86 ? -11.547 8.419 0.082 1.00 98.56 86 GLU A O 1
ATOM 658 N N . GLN A 1 87 ? -11.890 6.213 0.236 1.00 98.69 87 GLN A N 1
ATOM 659 C CA . GLN A 1 87 ? -12.668 6.278 1.483 1.00 98.69 87 GLN A CA 1
ATOM 660 C C . GLN A 1 87 ? -11.797 6.575 2.716 1.00 98.69 87 GLN A C 1
ATOM 662 O O . GLN A 1 87 ? -12.327 6.875 3.786 1.00 98.69 87 GLN A O 1
ATOM 667 N N . PHE A 1 88 ? -10.469 6.481 2.585 1.00 98.62 88 PHE A N 1
ATOM 668 C CA . PHE A 1 88 ? -9.503 6.696 3.662 1.00 98.62 88 PHE A CA 1
ATOM 669 C C . PHE A 1 88 ? -8.426 7.704 3.235 1.00 98.62 88 PHE A C 1
ATOM 671 O O . PHE A 1 88 ? -7.258 7.332 3.060 1.00 98.62 88 PHE A O 1
ATOM 678 N N . PRO A 1 89 ? -8.783 8.991 3.062 1.00 97.75 89 PRO A N 1
ATOM 679 C CA . PRO A 1 89 ? -7.844 10.018 2.613 1.00 97.75 89 PRO A CA 1
ATOM 680 C C . PRO A 1 89 ? -6.710 10.263 3.616 1.00 97.75 89 PRO A C 1
ATOM 682 O O . PRO A 1 89 ? -5.618 10.647 3.211 1.00 97.75 89 PRO A O 1
ATOM 685 N N . THR A 1 90 ? -6.943 9.991 4.904 1.00 97.94 90 THR A N 1
ATOM 686 C CA . THR A 1 90 ? -5.946 10.150 5.968 1.00 97.94 90 THR A CA 1
ATOM 687 C C . THR A 1 90 ? -4.861 9.079 5.937 1.00 97.94 90 THR A C 1
ATOM 689 O O . THR A 1 90 ? -3.734 9.376 6.312 1.00 97.94 90 THR A O 1
ATOM 692 N N . ILE A 1 91 ? -5.160 7.861 5.468 1.00 98.62 91 ILE A N 1
ATOM 693 C CA . ILE A 1 91 ? -4.182 6.768 5.393 1.00 98.62 91 ILE A CA 1
ATOM 694 C C . ILE A 1 91 ? -3.243 7.011 4.210 1.00 98.62 91 ILE A C 1
ATOM 696 O O . ILE A 1 91 ? -3.689 7.250 3.082 1.00 98.62 91 ILE A O 1
ATOM 700 N N . SER A 1 92 ? -1.936 6.910 4.445 1.00 98.75 92 SER A N 1
ATOM 701 C CA . SER A 1 92 ? -0.938 7.008 3.380 1.00 98.75 92 SER A CA 1
ATOM 702 C C . SER A 1 92 ? -1.064 5.843 2.384 1.00 98.75 92 SER A C 1
ATOM 704 O O . SER A 1 92 ? -1.447 4.731 2.741 1.00 98.75 92 SER A O 1
ATOM 706 N N . TYR A 1 93 ? -0.712 6.057 1.111 1.00 98.81 93 TYR A N 1
ATOM 707 C CA . TYR A 1 93 ? -0.629 4.946 0.146 1.00 98.81 93 TYR A CA 1
ATOM 708 C C . TYR A 1 93 ? 0.392 3.883 0.572 1.00 98.81 93 TYR A C 1
ATOM 710 O O . TYR A 1 93 ? 0.190 2.701 0.311 1.00 98.81 93 TYR A O 1
ATOM 718 N N . ALA A 1 94 ? 1.462 4.310 1.249 1.00 98.88 94 ALA A N 1
ATOM 719 C CA . ALA A 1 94 ? 2.477 3.440 1.829 1.00 98.88 94 ALA A CA 1
ATOM 720 C C . ALA A 1 94 ? 1.854 2.412 2.785 1.00 98.88 94 ALA A C 1
ATOM 722 O O . ALA A 1 94 ? 1.915 1.208 2.525 1.00 98.88 94 ALA A O 1
ATOM 723 N N . ASP A 1 95 ? 1.173 2.889 3.828 1.00 98.88 95 ASP A N 1
ATOM 724 C CA . ASP A 1 95 ? 0.530 2.015 4.810 1.00 98.88 95 ASP A CA 1
ATOM 725 C C . ASP A 1 95 ? -0.598 1.204 4.183 1.00 98.88 95 ASP A C 1
ATOM 727 O O . ASP A 1 95 ? -0.760 0.029 4.496 1.00 98.88 95 ASP A O 1
ATOM 731 N N . PHE A 1 96 ? -1.363 1.799 3.266 1.00 98.94 96 PHE A N 1
ATOM 732 C CA . PHE A 1 96 ? -2.490 1.121 2.637 1.00 98.94 96 PHE A CA 1
ATOM 733 C C . PHE A 1 96 ? -2.056 -0.084 1.788 1.00 98.94 96 PHE A C 1
ATOM 735 O O . PHE A 1 96 ? -2.658 -1.153 1.891 1.00 98.94 96 PHE A O 1
ATOM 742 N N . TYR A 1 97 ? -0.991 0.047 0.989 1.00 98.88 97 TYR A N 1
ATOM 743 C CA . TYR A 1 97 ? -0.467 -1.064 0.185 1.00 98.88 97 TYR A CA 1
ATOM 744 C C . TYR A 1 97 ? 0.174 -2.153 1.045 1.00 98.88 97 TYR A C 1
ATOM 746 O O . TYR A 1 97 ? -0.031 -3.337 0.779 1.00 98.88 97 TYR A O 1
ATOM 754 N N . GLN A 1 98 ? 0.899 -1.778 2.102 1.00 98.94 98 GLN A N 1
ATOM 755 C CA . GLN A 1 98 ? 1.449 -2.762 3.037 1.00 98.94 98 GLN A CA 1
ATOM 756 C C . GLN A 1 98 ? 0.338 -3.478 3.819 1.00 98.94 98 GLN A C 1
ATOM 758 O O . GLN A 1 98 ? 0.380 -4.699 3.962 1.00 98.94 98 GLN A O 1
ATOM 763 N N . LEU A 1 99 ? -0.710 -2.760 4.237 1.00 98.94 99 LEU A N 1
ATOM 764 C CA . LEU A 1 99 ? -1.886 -3.350 4.875 1.00 98.94 99 LEU A CA 1
ATOM 765 C C . LEU A 1 99 ? -2.609 -4.321 3.934 1.00 98.94 99 LEU A C 1
ATOM 767 O O . LEU A 1 99 ? -3.004 -5.395 4.376 1.00 98.94 99 LEU A O 1
ATOM 771 N N . ALA A 1 100 ? -2.748 -3.986 2.647 1.00 98.94 100 ALA A N 1
ATOM 772 C CA . ALA A 1 100 ? -3.318 -4.892 1.651 1.00 98.94 100 ALA A CA 1
ATOM 773 C C . ALA A 1 100 ? -2.490 -6.180 1.502 1.00 98.94 100 ALA A C 1
ATOM 775 O O . ALA A 1 100 ? -3.072 -7.260 1.432 1.00 98.94 100 ALA A O 1
ATOM 776 N N . GLY A 1 101 ? -1.155 -6.086 1.526 1.00 98.88 101 GLY A N 1
ATOM 777 C CA . GLY A 1 101 ? -0.264 -7.250 1.528 1.00 98.88 101 GLY A CA 1
ATOM 778 C C . GLY A 1 101 ? -0.418 -8.126 2.778 1.00 98.88 101 GLY A C 1
ATOM 779 O O . GLY A 1 101 ? -0.549 -9.341 2.657 1.00 98.88 101 GLY A O 1
ATOM 780 N N . VAL A 1 102 ? -0.482 -7.522 3.971 1.00 98.88 102 VAL A N 1
ATOM 781 C CA . VAL A 1 102 ? -0.731 -8.244 5.237 1.00 98.88 102 VAL A CA 1
ATOM 782 C C . VAL A 1 102 ? -2.089 -8.944 5.212 1.00 98.88 102 VAL A C 1
ATOM 784 O O . VAL A 1 102 ? -2.189 -10.124 5.536 1.00 98.88 102 VAL A O 1
ATOM 787 N N . VAL A 1 103 ? -3.138 -8.228 4.804 1.00 98.88 103 VAL A N 1
ATOM 788 C CA . VAL A 1 103 ? -4.491 -8.786 4.715 1.00 98.88 103 VAL A CA 1
ATOM 789 C C . VAL A 1 103 ? -4.551 -9.909 3.688 1.00 98.88 103 VAL A C 1
ATOM 791 O O . VAL A 1 103 ? -5.236 -10.891 3.937 1.00 98.88 103 VAL A O 1
ATOM 794 N N . ALA A 1 104 ? -3.834 -9.797 2.568 1.00 98.88 104 ALA A N 1
ATOM 795 C CA . ALA A 1 104 ? -3.784 -10.846 1.558 1.00 98.88 104 ALA A CA 1
ATOM 796 C C . ALA A 1 104 ? -3.296 -12.183 2.123 1.00 98.88 104 ALA A C 1
ATOM 798 O O . ALA A 1 104 ? -3.920 -13.203 1.852 1.00 98.88 104 ALA A O 1
ATOM 799 N N . VAL A 1 105 ? -2.237 -12.169 2.938 1.00 98.88 105 VAL A N 1
ATOM 800 C CA . VAL A 1 105 ? -1.734 -13.376 3.615 1.00 98.88 105 VAL A CA 1
ATOM 801 C C . VAL A 1 105 ? -2.773 -13.909 4.603 1.00 98.88 105 VAL A C 1
ATOM 803 O O . VAL A 1 105 ? -3.149 -15.081 4.535 1.00 98.88 105 VAL A O 1
ATOM 806 N N . GLU A 1 106 ? -3.307 -13.026 5.448 1.00 98.75 106 GLU A N 1
ATOM 807 C CA . GLU A 1 106 ? -4.279 -13.371 6.490 1.00 98.75 106 GLU A CA 1
ATOM 808 C C . GLU A 1 106 ? -5.553 -14.017 5.912 1.00 98.75 106 GLU A C 1
ATOM 810 O O . GLU A 1 106 ? -6.026 -15.029 6.426 1.00 98.75 106 GLU A O 1
ATOM 815 N N . VAL A 1 107 ? -6.110 -13.486 4.813 1.00 98.44 107 VAL A N 1
ATOM 816 C CA . VAL A 1 107 ? -7.324 -14.062 4.198 1.00 98.44 107 VAL A CA 1
ATOM 817 C C . VAL A 1 107 ? -7.073 -15.401 3.509 1.00 98.44 107 VAL A C 1
ATOM 819 O O . VAL A 1 107 ? -8.021 -16.146 3.276 1.00 98.44 107 VAL A O 1
ATOM 822 N N . THR A 1 108 ? -5.817 -15.715 3.187 1.00 98.56 108 THR A N 1
ATOM 823 C CA . THR A 1 108 ? -5.417 -17.015 2.628 1.00 98.56 108 THR A CA 1
ATOM 824 C C . THR A 1 108 ? -5.021 -18.041 3.694 1.00 98.56 108 THR A C 1
ATOM 826 O O . THR A 1 108 ? -4.639 -19.153 3.339 1.00 98.56 108 THR A O 1
ATOM 829 N N . GLY A 1 109 ? -5.149 -17.704 4.984 1.00 97.88 109 GLY A N 1
ATOM 830 C CA . GLY A 1 109 ? -4.919 -18.624 6.103 1.00 97.88 109 GLY A CA 1
ATOM 831 C C . GLY A 1 109 ? -3.488 -18.658 6.645 1.00 97.88 109 GLY A C 1
ATOM 832 O O . GLY A 1 109 ? -3.142 -19.620 7.330 1.00 97.88 109 GLY A O 1
ATOM 833 N N . GLY A 1 110 ? -2.667 -17.652 6.325 1.00 96.19 110 GLY A N 1
ATOM 834 C CA . GLY A 1 110 ? -1.326 -17.459 6.894 1.00 96.19 110 GLY A CA 1
ATOM 835 C C . GLY A 1 110 ? -1.262 -16.416 8.002 1.00 96.19 110 GLY A C 1
ATOM 836 O O . GLY A 1 110 ? -2.307 -15.813 8.337 1.00 96.19 110 GLY A O 1
#

Nearest PDB structures (foldseek):
  7s10-assembly1_A  TM=1.003E+00  e=1.975E-11  Glycine max
  1apx-assembly1_B  TM=9.984E-01  e=2.310E-11  Pisum sativum
  2cl4-assembly1_X  TM=9.971E-01  e=3.160E-11  Glycine max
  2ghc-assembly1_X  TM=9.971E-01  e=5.058E-11  Glycine max
  3zcg-assembly1_A-2  TM=1.004E+00  e=6.920E-11  Glycine max

pLDDT: mean 98.01, std 3.63, range [62.12, 98.94]